Protein AF-A0A212J0G1-F1 (afdb_monomer_lite)

Structure (mmCIF, N/CA/C/O backbone):
data_AF-A0A212J0G1-F1
#
_entry.id   AF-A0A212J0G1-F1
#
loop_
_atom_site.group_PDB
_atom_site.id
_atom_site.type_symbol
_atom_site.label_atom_id
_atom_site.label_alt_id
_atom_site.label_comp_id
_atom_site.label_asym_id
_atom_site.label_entity_id
_atom_site.label_seq_id
_atom_site.pdbx_PDB_ins_code
_atom_site.Cartn_x
_atom_site.Cartn_y
_atom_site.Cartn_z
_atom_site.occupancy
_atom_site.B_iso_or_equiv
_atom_site.auth_seq_id
_atom_site.auth_comp_id
_atom_site.auth_asym_id
_atom_site.auth_atom_id
_atom_site.pdbx_PDB_model_num
ATOM 1 N N . MET A 1 1 ? 46.477 6.939 -36.745 1.00 42.03 1 MET A N 1
ATOM 2 C CA . MET A 1 1 ? 45.427 6.029 -37.249 1.00 42.03 1 MET A CA 1
ATOM 3 C C . MET A 1 1 ? 44.455 6.854 -38.068 1.00 42.03 1 MET A C 1
ATOM 5 O O . MET A 1 1 ? 43.825 7.745 -37.520 1.00 42.03 1 MET A O 1
ATOM 9 N N . THR A 1 2 ? 44.415 6.644 -39.379 1.00 40.72 2 THR A N 1
ATOM 10 C CA . THR A 1 2 ? 43.525 7.350 -40.306 1.00 40.72 2 THR A CA 1
ATOM 11 C C . THR A 1 2 ? 42.129 6.735 -40.239 1.00 40.72 2 THR A C 1
ATOM 13 O O . THR A 1 2 ? 41.934 5.581 -40.616 1.00 40.72 2 THR A O 1
ATOM 16 N N . THR A 1 3 ? 41.155 7.485 -39.726 1.00 47.66 3 THR A N 1
ATOM 17 C CA . THR A 1 3 ? 39.739 7.099 -39.716 1.00 47.66 3 THR A CA 1
ATOM 18 C C . THR A 1 3 ? 39.237 7.086 -41.156 1.00 47.66 3 THR A C 1
ATOM 20 O O . THR A 1 3 ? 38.987 8.126 -41.759 1.00 47.66 3 THR A O 1
ATOM 23 N N . LYS A 1 4 ? 39.162 5.895 -41.751 1.00 54.00 4 LYS A N 1
ATOM 24 C CA . LYS A 1 4 ? 38.624 5.702 -43.096 1.00 54.00 4 LYS A CA 1
ATOM 25 C C . LYS A 1 4 ? 37.104 5.844 -43.000 1.00 54.00 4 LYS A C 1
ATOM 27 O O . LYS A 1 4 ? 36.445 4.965 -42.452 1.00 54.00 4 LYS A O 1
ATOM 32 N N . THR A 1 5 ? 36.554 6.961 -43.470 1.00 61.31 5 THR A N 1
ATOM 33 C CA . THR A 1 5 ? 35.102 7.172 -43.515 1.00 61.31 5 THR A CA 1
ATOM 34 C C . THR A 1 5 ? 34.502 6.155 -44.481 1.00 61.31 5 THR A C 1
ATOM 36 O O . THR A 1 5 ? 34.708 6.231 -45.692 1.00 61.31 5 THR A O 1
ATOM 39 N N . MET A 1 6 ? 33.835 5.140 -43.938 1.00 59.81 6 MET A N 1
ATOM 40 C CA . MET A 1 6 ? 33.170 4.104 -44.719 1.00 59.81 6 MET A CA 1
ATOM 41 C C . MET A 1 6 ? 31.809 4.659 -45.144 1.00 59.81 6 MET A C 1
ATOM 43 O O . MET A 1 6 ? 30.921 4.831 -44.315 1.00 59.81 6 MET A O 1
ATOM 47 N N . PHE A 1 7 ? 31.672 5.018 -46.419 1.00 58.19 7 PHE A N 1
ATOM 48 C CA . PHE A 1 7 ? 30.407 5.506 -46.960 1.00 58.19 7 PHE A CA 1
ATOM 49 C C . PHE A 1 7 ? 29.497 4.311 -47.241 1.00 58.19 7 PHE A C 1
ATOM 51 O O . PHE A 1 7 ? 29.734 3.545 -48.174 1.00 58.19 7 PHE A O 1
ATOM 58 N N . PHE A 1 8 ? 28.468 4.140 -46.416 1.00 61.75 8 PHE A N 1
ATOM 59 C CA . PHE A 1 8 ? 27.360 3.245 -46.725 1.00 61.75 8 PHE A CA 1
ATOM 60 C C . PHE A 1 8 ? 26.448 3.912 -47.762 1.00 61.75 8 PHE A C 1
ATOM 62 O O . PHE A 1 8 ? 26.313 5.138 -47.783 1.00 61.75 8 PHE A O 1
ATOM 69 N N . CYS A 1 9 ? 25.814 3.124 -48.636 1.00 80.69 9 CYS A N 1
ATOM 70 C CA . CYS A 1 9 ? 24.707 3.654 -49.428 1.00 80.69 9 CYS A CA 1
ATOM 71 C C . CYS A 1 9 ? 23.611 4.153 -48.473 1.00 80.69 9 CYS A C 1
ATOM 73 O O . CYS A 1 9 ? 23.446 3.616 -47.376 1.00 80.69 9 CYS A O 1
ATOM 75 N N . LYS A 1 10 ? 22.872 5.190 -48.880 1.00 79.88 10 LYS A N 1
ATOM 76 C CA . LYS A 1 10 ? 21.892 5.871 -48.021 1.00 79.88 10 LYS A CA 1
ATOM 77 C C . LYS A 1 10 ? 20.902 4.899 -47.363 1.00 79.88 10 LYS A C 1
ATOM 79 O O . LYS A 1 10 ? 20.636 5.012 -46.177 1.00 79.88 10 LYS A O 1
ATOM 84 N N . GLU A 1 11 ? 20.447 3.894 -48.107 1.00 81.81 11 GLU A N 1
ATOM 85 C CA . GLU A 1 11 ? 19.542 2.851 -47.607 1.00 81.81 11 GLU A CA 1
ATOM 86 C C . GLU A 1 11 ? 20.161 2.006 -46.483 1.00 81.81 11 GLU A C 1
ATOM 88 O O . GLU A 1 11 ? 19.497 1.705 -45.493 1.00 81.81 11 GLU A O 1
ATOM 93 N N . ALA A 1 12 ? 21.441 1.645 -46.601 1.00 79.38 12 ALA A N 1
ATOM 94 C CA . ALA A 1 12 ? 22.142 0.900 -45.560 1.00 79.38 12 ALA A CA 1
ATOM 95 C C . ALA A 1 12 ? 22.412 1.770 -44.321 1.00 79.38 12 ALA A C 1
ATOM 97 O O . ALA A 1 12 ? 22.314 1.271 -43.200 1.00 79.38 12 ALA A O 1
ATOM 98 N N . ASP A 1 13 ? 22.707 3.059 -44.505 1.00 83.25 13 ASP A N 1
ATOM 99 C CA . ASP A 1 13 ? 22.881 4.016 -43.404 1.00 83.25 13 ASP A CA 1
ATOM 100 C C . ASP A 1 13 ? 21.568 4.253 -42.637 1.00 83.25 13 ASP A C 1
ATOM 102 O O . ASP A 1 13 ? 21.544 4.209 -41.404 1.00 83.25 13 ASP A O 1
ATOM 106 N N . ASP A 1 14 ? 20.453 4.413 -43.353 1.00 85.50 14 ASP A N 1
ATOM 107 C CA . ASP A 1 14 ? 19.124 4.587 -42.760 1.00 85.50 14 ASP A CA 1
ATOM 108 C C . ASP A 1 14 ? 18.681 3.324 -41.995 1.00 85.50 14 ASP A C 1
ATOM 110 O O . ASP A 1 14 ? 18.225 3.417 -40.850 1.00 85.50 14 ASP A O 1
ATOM 114 N N . LEU A 1 15 ? 18.918 2.132 -42.557 1.00 85.81 15 LEU A N 1
ATOM 115 C CA . LEU A 1 15 ? 18.645 0.856 -41.885 1.00 85.81 15 LEU A CA 1
ATOM 116 C C . LEU A 1 15 ? 19.485 0.681 -40.608 1.00 85.81 15 LEU A C 1
ATOM 118 O O . LEU A 1 15 ? 18.995 0.184 -39.588 1.00 85.81 15 LEU A O 1
ATOM 122 N N . LEU A 1 16 ? 20.760 1.075 -40.644 1.00 83.00 16 LEU A N 1
ATOM 123 C CA . LEU A 1 16 ? 21.645 1.022 -39.480 1.00 83.00 16 LEU A CA 1
ATOM 124 C C . LEU A 1 16 ? 21.182 1.986 -38.385 1.00 83.00 16 LEU A C 1
ATOM 126 O O . LEU A 1 16 ? 21.109 1.586 -37.221 1.00 83.00 16 LEU A O 1
ATOM 130 N N . LYS A 1 17 ? 20.804 3.217 -38.741 1.00 82.62 17 LYS A N 1
ATOM 131 C CA . LYS A 1 17 ? 20.244 4.201 -37.800 1.00 82.62 17 LYS A CA 1
ATOM 132 C C . LYS A 1 17 ? 18.978 3.695 -37.126 1.00 82.62 17 LYS A C 1
ATOM 134 O O . LYS A 1 17 ? 18.840 3.837 -35.910 1.00 82.62 17 LYS A O 1
ATOM 139 N N . GLU A 1 18 ? 18.073 3.075 -37.880 1.00 87.94 18 GLU A N 1
ATOM 140 C CA . GLU A 1 18 ? 16.847 2.502 -37.325 1.00 87.94 18 GLU A CA 1
ATOM 141 C C . GLU A 1 18 ? 17.159 1.401 -36.301 1.00 87.94 18 GLU A C 1
ATOM 143 O O . GLU A 1 18 ? 16.665 1.436 -35.169 1.00 87.94 18 GLU A O 1
ATOM 148 N N . ARG A 1 19 ? 18.054 0.470 -36.648 1.00 86.44 19 ARG A N 1
ATOM 149 C CA . ARG A 1 19 ? 18.468 -0.621 -35.752 1.00 86.44 19 ARG A CA 1
ATOM 150 C C . ARG A 1 19 ? 19.156 -0.111 -34.490 1.00 86.44 19 ARG A C 1
ATOM 152 O O . ARG A 1 19 ? 18.848 -0.584 -33.395 1.00 86.44 19 ARG A O 1
ATOM 159 N N . VAL A 1 20 ? 20.050 0.867 -34.622 1.00 88.81 20 VAL A N 1
ATOM 160 C CA . VAL A 1 20 ? 20.708 1.511 -33.476 1.00 88.81 20 VAL A CA 1
ATOM 161 C C . VAL A 1 20 ? 19.670 2.175 -32.570 1.00 88.81 20 VAL A C 1
ATOM 163 O O . VAL A 1 20 ? 19.709 1.972 -31.359 1.00 88.81 20 VAL A O 1
ATOM 166 N N . ASN A 1 21 ? 18.683 2.878 -33.130 1.00 87.25 21 ASN A N 1
ATOM 167 C CA . ASN A 1 21 ? 17.610 3.499 -32.350 1.00 87.25 21 ASN A CA 1
ATOM 168 C C . ASN A 1 21 ? 16.794 2.483 -31.539 1.00 87.25 21 ASN A C 1
ATOM 170 O O . ASN A 1 21 ? 16.467 2.736 -30.377 1.00 87.25 21 ASN A O 1
ATOM 174 N N . VAL A 1 22 ? 16.469 1.328 -32.124 1.00 88.12 22 VAL A N 1
ATOM 175 C CA . VAL A 1 22 ? 15.763 0.248 -31.414 1.00 88.12 22 VAL A CA 1
ATOM 176 C C . VAL A 1 22 ? 16.601 -0.272 -30.244 1.00 88.12 22 VAL A C 1
ATOM 178 O O . VAL A 1 22 ? 16.082 -0.425 -29.136 1.00 88.12 22 VAL A O 1
ATOM 181 N N . LEU A 1 23 ? 17.901 -0.485 -30.457 1.00 84.44 23 LEU A N 1
ATOM 182 C CA . LEU A 1 23 ? 18.815 -0.956 -29.413 1.00 84.44 23 LEU A CA 1
ATOM 183 C C . LEU A 1 23 ? 18.964 0.056 -28.274 1.00 84.44 23 LEU A C 1
ATOM 185 O O . LEU A 1 23 ? 18.905 -0.333 -27.108 1.00 84.44 23 LEU A O 1
ATOM 189 N N . VAL A 1 24 ? 19.085 1.347 -28.590 1.00 84.50 24 VAL A N 1
ATOM 190 C CA . VAL A 1 24 ? 19.164 2.422 -27.589 1.00 84.50 24 VAL A CA 1
ATOM 191 C C . VAL A 1 24 ? 17.898 2.463 -26.733 1.00 84.50 24 VAL A C 1
ATOM 193 O O . VAL A 1 24 ? 17.988 2.519 -25.507 1.00 84.50 24 VAL A O 1
ATOM 196 N N . LYS A 1 25 ? 16.711 2.355 -27.344 1.00 84.94 25 LYS A N 1
ATOM 197 C CA . LYS A 1 25 ? 15.437 2.298 -26.604 1.00 84.94 25 LYS A CA 1
ATOM 198 C C . LYS A 1 25 ? 15.360 1.073 -25.691 1.00 84.94 25 LYS A C 1
ATOM 200 O O . LYS A 1 25 ? 14.988 1.201 -24.525 1.00 84.94 25 LYS A O 1
ATOM 205 N N . ALA A 1 26 ? 15.735 -0.104 -26.189 1.00 85.06 26 ALA A N 1
ATOM 206 C CA . ALA A 1 26 ? 15.740 -1.334 -25.397 1.00 85.06 26 ALA A CA 1
ATOM 207 C C . ALA A 1 26 ? 16.719 -1.251 -24.212 1.00 85.06 26 ALA A C 1
ATOM 209 O O . ALA A 1 26 ? 16.388 -1.663 -23.098 1.00 85.06 26 ALA A O 1
ATOM 210 N N . TYR A 1 27 ? 17.898 -0.671 -24.437 1.00 84.00 27 TYR A N 1
ATOM 211 C CA . TYR A 1 27 ? 18.894 -0.413 -23.402 1.00 84.00 27 TYR A CA 1
ATOM 212 C C . TYR A 1 27 ? 18.358 0.555 -22.341 1.00 84.00 27 TYR A C 1
ATOM 214 O O . TYR A 1 27 ? 18.393 0.226 -21.158 1.00 84.00 27 TYR A O 1
ATOM 222 N N . ALA A 1 28 ? 17.765 1.683 -22.742 1.00 80.88 28 ALA A N 1
ATOM 223 C CA . ALA A 1 28 ? 17.164 2.643 -21.816 1.00 80.88 28 ALA A CA 1
ATOM 224 C C . ALA A 1 28 ? 16.076 1.999 -20.936 1.00 80.88 28 ALA A C 1
ATOM 226 O O . ALA A 1 28 ? 16.069 2.191 -19.722 1.00 80.88 28 ALA A O 1
ATOM 227 N N . ILE A 1 29 ? 15.211 1.157 -21.515 1.00 84.75 29 ILE A N 1
ATOM 228 C CA . ILE A 1 29 ? 14.192 0.403 -20.763 1.00 84.75 29 ILE A CA 1
ATOM 229 C C . ILE A 1 29 ? 14.843 -0.564 -19.768 1.00 84.75 29 ILE A C 1
ATOM 231 O O . ILE A 1 29 ? 14.408 -0.657 -18.620 1.00 84.75 29 ILE A O 1
ATOM 235 N N . LYS A 1 30 ? 15.877 -1.300 -20.190 1.00 86.12 30 LYS A N 1
ATOM 236 C CA . LYS A 1 30 ? 16.597 -2.238 -19.319 1.00 86.12 30 LYS A CA 1
ATOM 237 C C . LYS A 1 30 ? 17.227 -1.515 -18.127 1.00 86.12 30 LYS A C 1
ATOM 239 O O . LYS A 1 30 ? 17.073 -1.982 -17.003 1.00 86.12 30 LYS A O 1
ATOM 244 N N . TYR A 1 31 ? 17.882 -0.381 -18.361 1.00 80.50 31 TYR A N 1
ATOM 245 C CA . TYR A 1 31 ? 18.504 0.414 -17.301 1.00 80.50 31 TYR A CA 1
ATOM 246 C C . TYR A 1 31 ? 17.475 1.040 -16.364 1.00 80.50 31 TYR A C 1
ATOM 248 O O . TYR A 1 31 ? 17.650 0.963 -15.155 1.00 80.50 31 TYR A O 1
ATOM 256 N N . ALA A 1 32 ? 16.361 1.560 -16.884 1.00 76.06 32 ALA A N 1
ATOM 257 C CA . ALA A 1 32 ? 15.276 2.069 -16.046 1.00 76.06 32 ALA A CA 1
ATOM 258 C C . ALA A 1 32 ? 14.693 0.973 -15.137 1.00 76.06 32 ALA A C 1
ATOM 260 O O . ALA A 1 32 ? 14.470 1.199 -13.951 1.00 76.06 32 ALA A O 1
ATOM 261 N N . ARG A 1 33 ? 14.499 -0.245 -15.663 1.00 80.94 33 ARG A N 1
ATOM 262 C CA . ARG A 1 33 ? 14.051 -1.399 -14.864 1.00 80.94 33 ARG A CA 1
ATOM 263 C C . ARG A 1 33 ? 15.057 -1.779 -13.784 1.00 80.94 33 ARG A C 1
ATOM 265 O O . ARG A 1 33 ? 14.649 -2.094 -12.670 1.00 80.94 33 ARG A O 1
ATOM 272 N N . GLN A 1 34 ? 16.344 -1.763 -14.118 1.00 84.62 34 GLN A N 1
ATOM 273 C CA . GLN A 1 34 ? 17.413 -2.058 -13.171 1.00 84.62 34 GLN A CA 1
ATOM 274 C C . GLN A 1 34 ? 17.455 -1.013 -12.048 1.00 84.62 34 GLN A C 1
ATOM 276 O O . GLN A 1 34 ? 17.412 -1.392 -10.884 1.00 84.62 34 GLN A O 1
ATOM 281 N N . PHE A 1 35 ? 17.400 0.274 -12.395 1.00 83.56 35 PHE A N 1
ATOM 282 C CA . PHE A 1 35 ? 17.340 1.377 -11.437 1.00 83.56 35 PHE A CA 1
ATOM 283 C C . PHE A 1 35 ? 16.130 1.271 -10.503 1.00 83.56 35 PHE A C 1
ATOM 285 O O . PHE A 1 35 ? 16.275 1.374 -9.293 1.00 83.56 35 PHE A O 1
ATOM 292 N N . VAL A 1 36 ? 14.932 1.005 -11.037 1.00 72.62 36 VAL A N 1
ATOM 293 C CA . VAL A 1 36 ? 13.727 0.818 -10.208 1.00 72.62 36 VAL A CA 1
ATOM 294 C C . VAL A 1 36 ? 13.894 -0.367 -9.258 1.00 72.62 36 VAL A C 1
ATOM 296 O O . VAL A 1 36 ? 13.502 -0.284 -8.098 1.00 72.62 36 VAL A O 1
ATOM 299 N N . LYS A 1 37 ? 14.490 -1.470 -9.721 1.00 78.12 37 LYS A N 1
ATOM 300 C CA . LYS A 1 37 ? 14.742 -2.648 -8.885 1.00 78.12 37 LYS A CA 1
ATOM 301 C C . LYS A 1 37 ? 15.733 -2.347 -7.758 1.00 78.12 37 LYS A C 1
ATOM 303 O O . LYS A 1 37 ? 15.500 -2.780 -6.634 1.00 78.12 37 LYS A O 1
ATOM 308 N N . GLU A 1 38 ? 16.807 -1.625 -8.056 1.00 82.25 38 GLU A N 1
ATOM 309 C CA . GLU A 1 38 ? 17.816 -1.192 -7.081 1.00 82.25 38 GLU A CA 1
ATOM 310 C C . GLU A 1 38 ? 17.213 -0.217 -6.071 1.00 82.25 38 GLU A C 1
ATOM 312 O O . GLU A 1 38 ? 17.289 -0.463 -4.873 1.00 82.25 38 GLU A O 1
ATOM 317 N N . TYR A 1 39 ? 16.481 0.791 -6.545 1.00 76.00 39 TYR A N 1
ATOM 318 C CA . TYR A 1 39 ? 15.764 1.738 -5.697 1.00 76.00 39 TYR A CA 1
ATOM 319 C C . TYR A 1 39 ? 14.780 1.037 -4.753 1.00 76.00 39 TYR A C 1
ATOM 321 O O . TYR A 1 39 ? 14.746 1.338 -3.562 1.00 76.00 39 TYR A O 1
ATOM 329 N N . ILE A 1 40 ? 14.003 0.070 -5.254 1.00 71.12 40 ILE A N 1
ATOM 330 C CA . ILE A 1 40 ? 13.098 -0.729 -4.419 1.00 71.12 40 ILE A CA 1
ATOM 331 C C . ILE A 1 40 ? 13.879 -1.565 -3.407 1.00 71.12 40 ILE A C 1
ATOM 333 O O . ILE A 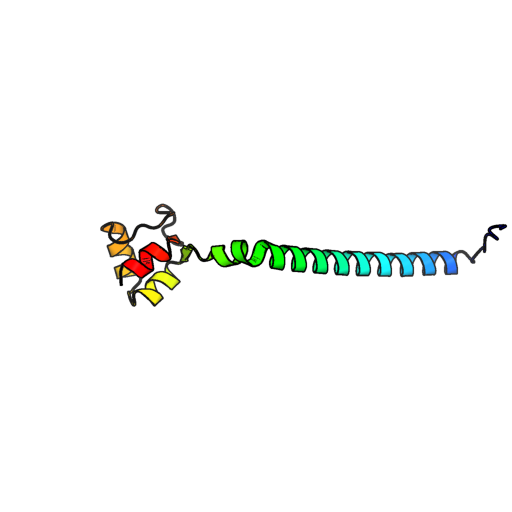1 40 ? 13.430 -1.684 -2.277 1.00 71.12 40 ILE A O 1
ATOM 337 N N . ALA A 1 41 ? 15.015 -2.155 -3.784 1.00 74.25 41 ALA A N 1
ATOM 338 C CA . ALA A 1 41 ? 15.822 -2.968 -2.876 1.00 74.25 41 ALA A CA 1
ATOM 339 C C . ALA A 1 41 ? 16.457 -2.126 -1.756 1.00 74.25 41 ALA A C 1
ATOM 341 O O . ALA A 1 41 ? 16.421 -2.527 -0.595 1.00 74.25 41 ALA A O 1
ATOM 342 N N . GLU A 1 42 ? 16.985 -0.950 -2.090 1.00 79.19 42 GLU A N 1
ATOM 343 C CA . GLU A 1 42 ? 17.597 -0.007 -1.146 1.00 79.19 42 GLU A CA 1
ATOM 344 C C . GLU A 1 42 ? 16.566 0.613 -0.203 1.00 79.19 42 GLU A C 1
ATOM 346 O O . GLU A 1 42 ? 16.827 0.792 0.984 1.00 79.19 42 GLU A O 1
ATOM 351 N N . ASN A 1 43 ? 15.366 0.888 -0.714 1.00 66.38 43 ASN A N 1
ATOM 352 C CA . ASN A 1 43 ? 14.277 1.493 0.046 1.00 66.38 43 ASN A CA 1
ATOM 353 C C . ASN A 1 43 ? 13.244 0.454 0.491 1.00 66.38 43 ASN A C 1
ATOM 355 O O . ASN A 1 43 ? 12.132 0.814 0.870 1.00 66.38 43 ASN A O 1
ATOM 359 N N . LEU A 1 44 ? 13.592 -0.838 0.466 1.00 59.81 44 LEU A N 1
ATOM 360 C CA . LEU A 1 44 ? 12.646 -1.919 0.729 1.00 59.81 44 LEU A CA 1
ATOM 361 C C . LEU A 1 44 ? 12.067 -1.814 2.139 1.00 59.81 44 LEU A C 1
ATOM 363 O O . LEU A 1 44 ? 10.877 -2.024 2.321 1.00 59.81 44 LEU A O 1
ATOM 367 N N . SER A 1 45 ? 12.878 -1.443 3.130 1.00 56.59 45 SER A N 1
ATOM 368 C CA . SER A 1 45 ? 12.422 -1.218 4.505 1.00 56.59 45 SER A CA 1
ATOM 369 C C . SER A 1 45 ? 11.437 -0.053 4.616 1.00 56.59 45 SER A C 1
ATOM 371 O O . SER A 1 45 ? 10.495 -0.155 5.389 1.00 56.59 45 SER A O 1
ATOM 373 N N . VAL A 1 46 ? 11.607 1.006 3.821 1.00 59.78 46 VAL A N 1
ATOM 374 C CA . VAL A 1 46 ? 10.723 2.182 3.784 1.00 59.78 46 VAL A CA 1
ATOM 375 C C . VAL A 1 46 ? 9.420 1.851 3.044 1.00 59.78 46 VAL A C 1
ATOM 377 O O . VAL A 1 46 ? 8.330 2.108 3.546 1.00 59.78 46 VAL A O 1
ATOM 380 N N . ILE A 1 47 ? 9.515 1.163 1.905 1.00 57.06 47 ILE A N 1
ATOM 381 C CA . ILE A 1 47 ? 8.367 0.685 1.118 1.00 57.06 47 ILE A CA 1
ATOM 382 C C . ILE A 1 47 ? 7.561 -0.371 1.894 1.00 57.06 47 ILE A C 1
ATOM 384 O O . ILE A 1 47 ? 6.338 -0.418 1.803 1.00 57.06 47 ILE A O 1
ATOM 388 N N . LEU A 1 48 ? 8.224 -1.226 2.677 1.00 53.75 48 LEU A N 1
ATOM 389 C CA . LEU A 1 48 ? 7.566 -2.209 3.544 1.00 53.75 48 LEU A CA 1
ATOM 390 C C . LEU A 1 48 ? 7.103 -1.610 4.880 1.00 53.75 48 LEU A C 1
ATOM 392 O O . LEU A 1 48 ? 6.137 -2.119 5.459 1.00 53.75 48 LEU A O 1
ATOM 396 N N . SER A 1 49 ? 7.733 -0.527 5.357 1.00 54.78 49 SER A N 1
ATOM 397 C CA . SER A 1 49 ? 7.216 0.258 6.488 1.00 54.78 49 SER A CA 1
ATOM 398 C C . SER A 1 49 ? 5.884 0.926 6.156 1.00 54.78 49 SER A C 1
ATOM 400 O O . SER A 1 49 ? 5.092 1.183 7.054 1.00 54.78 49 SER A O 1
ATOM 402 N N . ASP A 1 50 ? 5.546 1.035 4.870 1.00 49.38 50 ASP A N 1
ATOM 403 C CA . ASP A 1 50 ? 4.261 1.527 4.364 1.00 49.38 50 ASP A CA 1
ATOM 404 C C . ASP A 1 50 ? 3.072 0.556 4.574 1.00 49.38 50 ASP A C 1
ATOM 406 O O . ASP A 1 50 ? 2.001 0.691 3.980 1.00 49.38 50 ASP A O 1
ATOM 410 N N . SER A 1 51 ? 3.204 -0.405 5.494 1.00 57.59 51 SER A N 1
ATOM 411 C CA . SER A 1 51 ? 2.048 -1.008 6.171 1.00 57.59 51 SER A CA 1
ATOM 412 C C . SER A 1 51 ? 1.921 -0.570 7.634 1.00 57.59 51 SER A C 1
ATOM 414 O O . SER A 1 51 ? 1.365 -1.301 8.454 1.00 57.59 51 SER A O 1
ATOM 416 N N . GLU A 1 52 ? 2.384 0.639 7.969 1.00 69.69 52 GLU A N 1
ATOM 417 C CA . GLU A 1 52 ? 2.005 1.332 9.207 1.00 69.69 52 GLU A CA 1
ATOM 418 C C . GLU A 1 52 ? 0.494 1.515 9.311 1.00 69.69 52 GLU A C 1
ATOM 420 O O . GLU A 1 52 ? -0.025 1.534 10.420 1.00 69.69 52 GLU A O 1
ATOM 425 N N . TYR A 1 53 ? -0.226 1.589 8.185 1.00 83.88 53 TYR A N 1
ATOM 426 C CA . TYR A 1 53 ? -1.660 1.843 8.184 1.00 83.88 53 TYR A CA 1
ATOM 427 C C . TYR A 1 53 ? -2.487 0.661 7.680 1.00 83.88 53 TYR A C 1
ATOM 429 O O . TYR A 1 53 ? -2.340 0.196 6.552 1.00 83.88 53 TYR A O 1
ATOM 437 N N . LEU A 1 54 ? -3.444 0.231 8.494 1.00 88.12 54 LEU A N 1
ATOM 438 C CA . LEU A 1 54 ? -4.489 -0.718 8.136 1.00 88.12 54 LEU A CA 1
ATOM 439 C C . LEU A 1 54 ? -5.681 0.010 7.511 1.00 88.12 54 LEU A C 1
ATOM 441 O O . LEU A 1 54 ? -6.072 1.094 7.954 1.00 88.12 54 LEU A O 1
ATOM 445 N N . THR A 1 55 ? -6.299 -0.590 6.495 1.00 91.12 55 THR A N 1
ATOM 446 C CA . THR A 1 55 ? -7.583 -0.107 5.970 1.00 91.12 55 THR A CA 1
ATOM 447 C C . THR A 1 55 ? -8.736 -0.525 6.880 1.00 91.12 55 THR A C 1
ATOM 449 O O . THR A 1 55 ? -8.611 -1.439 7.695 1.00 91.12 55 THR A O 1
ATOM 452 N N . SER A 1 56 ? -9.922 0.061 6.684 1.00 92.00 56 SER A N 1
ATOM 453 C CA . SER A 1 56 ? -11.142 -0.400 7.369 1.00 92.00 56 SER A CA 1
ATOM 454 C C . SER A 1 56 ? -11.388 -1.906 7.210 1.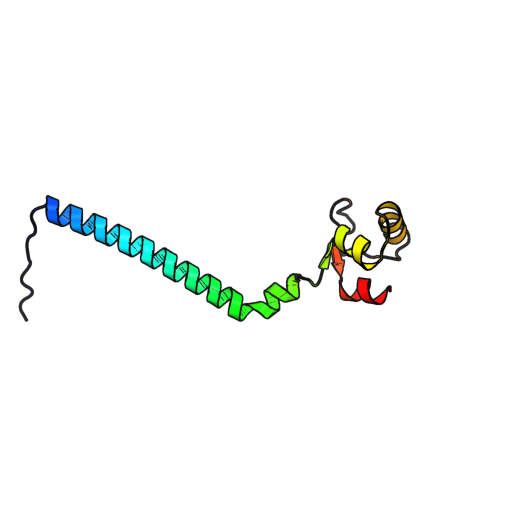00 92.00 56 SER A C 1
ATOM 456 O O . SER A 1 56 ? -11.870 -2.548 8.139 1.00 92.00 56 SER A O 1
ATOM 458 N N . LYS A 1 57 ? -11.073 -2.479 6.038 1.00 91.31 57 LYS A N 1
ATOM 459 C CA . LYS A 1 57 ? -11.230 -3.918 5.782 1.00 91.31 57 LYS A CA 1
ATOM 460 C C . LYS A 1 57 ? -10.243 -4.734 6.610 1.00 91.31 57 LYS A C 1
ATOM 462 O O . LYS A 1 57 ? -10.635 -5.736 7.203 1.00 91.31 57 LYS A O 1
ATOM 467 N N . ASP A 1 58 ? -9.001 -4.278 6.694 1.00 90.56 58 ASP A N 1
ATOM 468 C CA . ASP A 1 58 ? -7.961 -4.961 7.458 1.00 90.56 58 ASP A CA 1
ATOM 469 C C . ASP A 1 58 ? -8.270 -4.927 8.956 1.00 90.56 58 ASP A C 1
ATOM 471 O O . ASP A 1 58 ? -8.225 -5.966 9.607 1.00 90.56 58 ASP A O 1
ATOM 475 N N . VAL A 1 59 ? -8.704 -3.781 9.492 1.00 91.75 59 VAL A N 1
ATOM 476 C CA . VAL A 1 59 ? -9.111 -3.662 10.903 1.00 91.75 59 VAL A CA 1
ATOM 477 C C . VAL A 1 59 ? -10.292 -4.576 11.233 1.00 91.75 59 VAL A C 1
ATOM 479 O O . VAL A 1 59 ? -10.256 -5.274 12.246 1.00 91.75 59 VAL A O 1
ATOM 482 N N . MET A 1 60 ? -11.314 -4.642 10.369 1.00 93.38 60 MET A N 1
ATOM 483 C CA . MET A 1 60 ? -12.430 -5.586 10.545 1.00 93.38 60 MET A CA 1
ATOM 484 C C . MET A 1 60 ? -11.945 -7.040 10.592 1.00 93.38 60 MET A C 1
ATOM 486 O O . MET A 1 60 ? -12.414 -7.822 11.419 1.00 93.38 60 MET A O 1
ATOM 490 N N . ASN A 1 61 ? -10.974 -7.399 9.750 1.00 91.94 61 ASN A N 1
ATOM 491 C CA . ASN A 1 61 ? -10.411 -8.747 9.699 1.00 91.94 61 ASN A CA 1
ATOM 492 C C . ASN A 1 61 ? -9.533 -9.086 10.910 1.00 91.94 61 ASN A C 1
ATOM 494 O O . ASN A 1 61 ? -9.553 -10.239 11.357 1.00 91.94 61 ASN A O 1
ATOM 498 N N . VAL A 1 62 ? -8.765 -8.117 11.413 1.00 89.88 62 VAL A N 1
ATOM 499 C CA . VAL A 1 62 ? -7.875 -8.268 12.575 1.00 89.88 62 VAL A CA 1
ATOM 500 C C . VAL A 1 62 ? -8.692 -8.389 13.858 1.00 89.88 62 VAL A C 1
ATOM 502 O O . VAL A 1 62 ? -8.505 -9.346 14.607 1.00 89.88 62 VAL A O 1
ATOM 505 N N . LEU A 1 63 ? -9.645 -7.479 14.073 1.00 90.88 63 LEU A N 1
ATOM 506 C CA . LEU A 1 63 ? -10.470 -7.435 15.285 1.00 90.88 63 LEU A CA 1
ATOM 507 C C . LEU A 1 63 ? -11.691 -8.368 15.232 1.00 90.88 63 LEU A C 1
ATOM 509 O O . LEU A 1 63 ? -12.400 -8.492 16.225 1.00 90.88 63 LEU A O 1
ATOM 513 N N . LYS A 1 64 ? -11.954 -9.013 14.086 1.00 93.12 64 LYS A N 1
ATOM 514 C CA . LYS A 1 64 ? -13.134 -9.868 13.848 1.00 93.12 64 LYS A CA 1
ATOM 515 C C . LYS A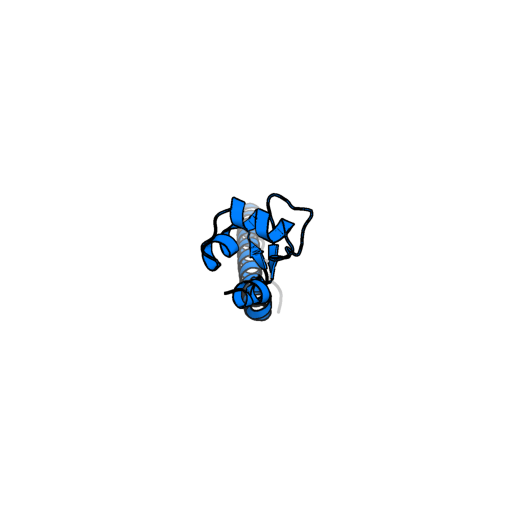 1 64 ? -14.456 -9.147 14.132 1.00 93.12 64 LYS A C 1
ATOM 517 O O . LYS A 1 64 ? -15.372 -9.706 14.728 1.00 93.12 64 LYS A O 1
ATOM 522 N N . ILE A 1 65 ? -14.562 -7.900 13.676 1.00 94.50 65 ILE A N 1
ATOM 523 C CA . ILE A 1 65 ? -15.746 -7.052 13.866 1.00 94.50 65 ILE A CA 1
ATOM 524 C C . ILE A 1 65 ? -16.427 -6.713 12.540 1.00 94.50 65 ILE A C 1
ATOM 526 O O . ILE A 1 65 ? -15.802 -6.675 11.483 1.00 94.50 65 ILE A O 1
ATOM 530 N N . SER A 1 66 ? -17.724 -6.417 12.608 1.00 95.56 66 SER A N 1
ATOM 531 C CA . SER A 1 66 ? -18.498 -5.934 11.461 1.00 95.56 66 SER A CA 1
ATOM 532 C C . SER A 1 66 ? -18.223 -4.452 11.158 1.00 95.56 66 SER A C 1
ATOM 534 O O . SE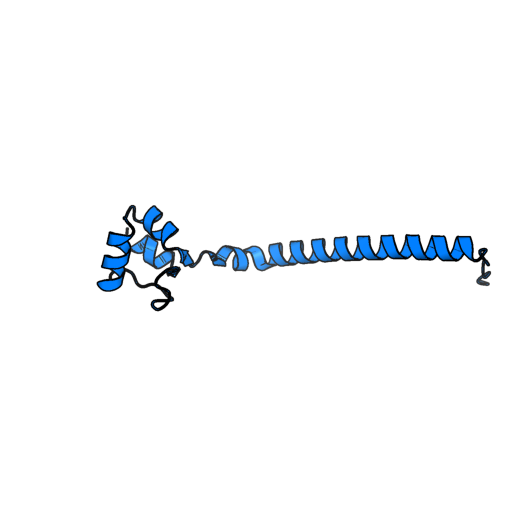R A 1 66 ? -17.729 -3.708 12.010 1.00 95.56 66 SER A O 1
ATOM 536 N N . ARG A 1 67 ? -18.624 -3.977 9.968 1.00 93.62 67 ARG A N 1
ATOM 537 C CA . ARG A 1 67 ? -18.504 -2.553 9.593 1.00 93.62 67 ARG A CA 1
ATOM 538 C C . ARG A 1 67 ? -19.319 -1.633 10.504 1.00 93.62 67 ARG A C 1
ATOM 540 O O . ARG A 1 67 ? -18.867 -0.532 10.806 1.00 93.62 67 ARG A O 1
ATOM 547 N N . SER A 1 68 ? -20.494 -2.072 10.961 1.00 94.56 68 SER A N 1
ATOM 548 C CA . SER A 1 68 ? -21.324 -1.289 11.886 1.00 94.56 68 SER A CA 1
ATOM 549 C C . SER A 1 68 ? -20.653 -1.160 13.255 1.00 94.56 68 SER A C 1
ATOM 551 O O . SER A 1 68 ? -20.615 -0.067 13.818 1.00 94.56 68 SER A O 1
ATOM 553 N N . THR A 1 69 ? -20.045 -2.241 13.752 1.00 94.88 69 THR A N 1
ATOM 554 C CA . THR A 1 69 ? -19.235 -2.224 14.977 1.00 94.88 69 THR A CA 1
ATOM 555 C C . THR A 1 69 ? -18.013 -1.322 14.829 1.00 94.88 69 THR A C 1
ATOM 557 O O . THR A 1 69 ? -17.759 -0.527 15.728 1.00 94.88 69 THR A O 1
ATOM 560 N N . LEU A 1 70 ? -17.300 -1.388 13.699 1.00 94.50 70 LEU A N 1
ATOM 561 C CA . LEU A 1 70 ? -16.169 -0.503 13.411 1.00 94.50 70 LEU A CA 1
ATOM 562 C C . LEU A 1 70 ? -16.587 0.972 13.504 1.00 94.50 70 LEU A C 1
ATOM 564 O O . LEU A 1 70 ? -15.999 1.727 14.269 1.00 94.50 70 LEU A O 1
ATOM 568 N N . ASN A 1 71 ? -17.643 1.369 12.789 1.00 93.50 71 ASN A N 1
ATOM 569 C CA . ASN A 1 71 ? -18.130 2.751 12.800 1.00 93.50 71 ASN A CA 1
ATOM 570 C C . ASN A 1 71 ? -18.580 3.200 14.200 1.00 93.50 71 ASN A C 1
ATOM 572 O O . ASN A 1 71 ? -18.341 4.342 14.585 1.00 93.50 71 ASN A O 1
ATOM 576 N N . ARG A 1 72 ? -19.211 2.306 14.975 1.00 94.50 72 ARG A N 1
ATOM 577 C CA . ARG A 1 72 ? -19.589 2.585 16.367 1.00 94.50 72 ARG A CA 1
ATOM 578 C C . ARG A 1 72 ? -18.360 2.857 17.231 1.00 94.50 72 ARG A C 1
ATOM 580 O O . ARG A 1 72 ? -18.357 3.836 17.962 1.00 94.50 72 ARG A O 1
ATOM 587 N N . ARG A 1 73 ? -17.317 2.031 17.116 1.00 94.06 73 ARG A N 1
ATOM 588 C CA . ARG A 1 73 ? -16.061 2.210 17.858 1.00 94.06 73 ARG A CA 1
ATOM 589 C C . ARG A 1 73 ? -15.351 3.512 17.499 1.00 94.06 73 ARG A C 1
ATOM 591 O O . ARG A 1 73 ? -14.862 4.185 18.395 1.00 94.06 73 ARG A O 1
ATOM 598 N N . ILE A 1 74 ? -15.369 3.904 16.225 1.00 93.75 74 ILE A N 1
ATOM 599 C CA . ILE A 1 74 ? -14.847 5.209 15.789 1.00 93.75 74 ILE A CA 1
ATOM 600 C C . ILE A 1 74 ? -15.644 6.350 16.422 1.00 93.75 74 ILE A C 1
ATOM 602 O O . ILE A 1 74 ? -15.068 7.263 17.002 1.00 93.75 74 ILE A O 1
ATOM 606 N N . LYS A 1 75 ? -16.980 6.278 16.377 1.00 92.44 75 LYS A N 1
ATOM 607 C CA . LYS A 1 75 ? -17.857 7.292 16.983 1.00 92.44 75 LYS A CA 1
ATOM 608 C C . LYS A 1 75 ? -17.661 7.411 18.500 1.00 92.44 75 LYS A C 1
ATOM 610 O O . LYS A 1 75 ? -17.790 8.503 19.040 1.00 92.44 75 LYS A O 1
ATOM 615 N N . ASN A 1 76 ? -17.358 6.300 19.165 1.00 92.94 76 ASN A N 1
ATOM 616 C CA . ASN A 1 76 ? -17.093 6.242 20.600 1.00 92.94 76 ASN A CA 1
ATOM 617 C C . ASN A 1 76 ? -15.656 6.655 20.982 1.00 92.94 76 ASN A C 1
ATOM 619 O O . ASN A 1 76 ? -15.358 6.716 22.170 1.00 92.94 76 ASN A O 1
ATOM 623 N N . GLY A 1 77 ? -14.760 6.893 20.015 1.00 91.00 77 GLY A N 1
ATOM 624 C CA . GLY A 1 77 ? -13.341 7.187 20.270 1.00 91.00 77 GLY A CA 1
ATOM 625 C C . GLY A 1 77 ? -12.489 5.970 20.666 1.00 91.00 77 GLY A C 1
ATOM 626 O O . GLY A 1 77 ? -11.340 6.127 21.068 1.00 91.00 77 GLY A O 1
ATOM 627 N N . GLU A 1 78 ? -13.028 4.752 20.548 1.00 91.44 78 GLU A N 1
ATOM 628 C CA . GLU A 1 78 ? -12.316 3.491 20.824 1.00 91.44 78 GLU A CA 1
ATOM 629 C C . GLU A 1 78 ? -11.349 3.107 19.688 1.00 91.44 78 GLU A C 1
ATOM 631 O O . GLU A 1 78 ? -10.416 2.334 19.888 1.00 91.44 78 GLU A O 1
ATOM 636 N N . LEU A 1 79 ? -11.596 3.608 18.473 1.00 92.88 79 LEU A N 1
ATOM 637 C CA . LEU A 1 79 ? -10.729 3.449 17.306 1.00 92.88 79 LEU A CA 1
ATOM 638 C C . LEU A 1 79 ? -10.543 4.803 16.633 1.00 92.88 79 LEU A C 1
ATOM 640 O O . LEU A 1 79 ? -11.520 5.411 16.202 1.00 92.88 79 LEU A O 1
ATOM 644 N N . ASN A 1 80 ? -9.295 5.231 16.473 1.00 92.12 80 ASN A N 1
ATOM 645 C CA . ASN A 1 80 ? -8.977 6.559 15.964 1.00 92.12 80 ASN A CA 1
ATOM 646 C C . ASN A 1 80 ? -8.353 6.446 14.568 1.00 92.12 80 ASN A C 1
ATOM 648 O O . ASN A 1 80 ? -7.177 6.107 14.442 1.00 92.12 80 ASN A O 1
ATOM 652 N N . PRO A 1 8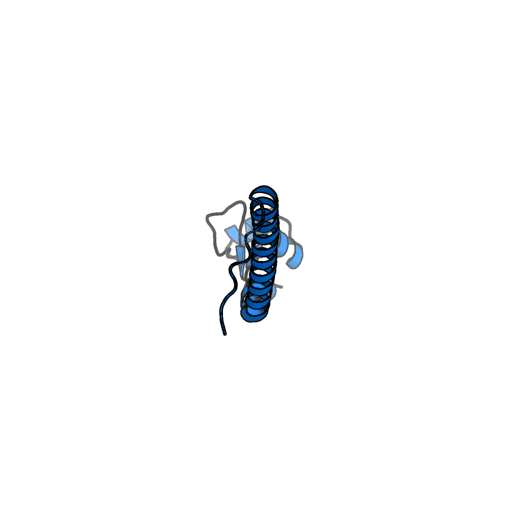1 ? -9.130 6.654 13.490 1.00 93.00 81 PRO A N 1
ATOM 653 C CA . PRO A 1 81 ? -8.551 6.717 12.163 1.00 93.00 81 PRO A CA 1
ATOM 654 C C . PRO A 1 81 ? -7.712 7.988 12.030 1.00 93.00 81 PRO A C 1
ATOM 656 O O . PRO A 1 81 ? -8.117 9.062 12.467 1.00 93.00 81 PRO A O 1
ATOM 659 N N . VAL A 1 82 ? -6.580 7.882 11.346 1.00 89.38 82 VAL A N 1
ATOM 660 C CA . VAL A 1 82 ? -5.671 9.011 11.082 1.00 89.38 82 VAL A CA 1
ATOM 661 C C . VAL A 1 82 ? -6.313 10.036 10.139 1.00 89.38 82 VAL A C 1
ATOM 663 O O . VAL A 1 82 ? -5.922 11.196 10.096 1.00 89.38 82 VAL A O 1
ATOM 666 N N . ASN A 1 83 ? -7.344 9.620 9.400 1.00 88.38 83 ASN A N 1
ATOM 667 C CA . ASN A 1 83 ? -8.119 10.442 8.477 1.00 88.38 83 ASN A CA 1
ATOM 668 C C . ASN A 1 83 ? -9.634 10.391 8.793 1.00 88.38 83 ASN A C 1
ATOM 670 O O . ASN A 1 83 ? -10.405 9.772 8.049 1.00 88.38 83 ASN A O 1
ATOM 674 N N . PRO A 1 84 ? -10.092 11.038 9.879 1.00 83.12 84 PRO A N 1
ATOM 675 C CA . PRO A 1 84 ? -11.481 10.952 10.344 1.00 83.12 84 PRO A CA 1
ATOM 676 C C . PRO A 1 84 ? -12.518 11.493 9.344 1.00 83.12 84 PRO A C 1
ATOM 678 O O . PRO A 1 84 ? -13.657 11.025 9.335 1.00 83.12 84 PRO A O 1
ATOM 681 N N . ASP A 1 85 ? -12.124 12.390 8.437 1.00 82.12 85 ASP A N 1
ATOM 682 C CA . ASP A 1 85 ? -13.019 12.958 7.418 1.00 82.12 85 ASP A CA 1
ATOM 683 C C . ASP A 1 85 ? -13.322 11.981 6.264 1.00 82.12 85 ASP A C 1
ATOM 685 O O . ASP A 1 85 ? -14.304 12.123 5.530 1.00 82.12 85 ASP A O 1
ATOM 689 N N . SER A 1 86 ? -12.511 10.930 6.107 1.00 76.44 86 SER A N 1
ATOM 690 C CA . SER A 1 86 ? -12.644 9.947 5.028 1.00 76.44 86 SER A CA 1
ATOM 691 C C . SER A 1 86 ? -13.574 8.797 5.425 1.00 76.44 86 SER A C 1
ATOM 693 O O . SER A 1 86 ? -13.153 7.651 5.586 1.00 76.44 86 SER A O 1
ATOM 695 N N . SER A 1 87 ? -14.874 9.088 5.541 1.00 73.12 87 SER A N 1
ATOM 696 C CA . SER A 1 87 ? -15.913 8.136 5.994 1.00 73.12 87 SER A CA 1
ATOM 697 C C . SER A 1 87 ? -15.941 6.779 5.268 1.00 73.12 87 SER A C 1
ATOM 699 O O . SER A 1 87 ? -16.398 5.766 5.811 1.00 73.12 87 SER A O 1
ATOM 701 N N . ARG A 1 88 ? -15.441 6.729 4.027 1.00 75.25 88 ARG A N 1
ATOM 702 C CA . ARG A 1 88 ? -15.379 5.503 3.217 1.00 75.25 88 ARG A CA 1
ATOM 703 C C . ARG A 1 88 ? -14.047 4.763 3.345 1.00 75.25 88 ARG A C 1
ATOM 705 O O . ARG A 1 88 ? -14.070 3.531 3.349 1.00 75.25 88 ARG A O 1
ATOM 712 N N . ASN A 1 89 ? -12.936 5.481 3.522 1.00 83.00 89 ASN A N 1
ATOM 713 C CA . ASN A 1 89 ? -11.572 4.958 3.409 1.00 83.00 89 ASN A CA 1
ATOM 714 C C . ASN A 1 89 ? -10.709 5.320 4.627 1.00 83.00 89 ASN A C 1
ATOM 716 O O . ASN A 1 89 ? -9.656 5.950 4.489 1.00 83.00 89 ASN A O 1
ATOM 720 N N . TYR A 1 90 ? -11.144 4.897 5.814 1.00 91.19 90 TYR A N 1
ATOM 721 C CA . TYR A 1 90 ? -10.366 5.081 7.035 1.00 91.19 90 TYR A CA 1
ATOM 722 C C . TYR A 1 90 ? -9.040 4.315 7.005 1.00 91.19 90 TYR A C 1
ATOM 724 O O . TYR A 1 90 ? -8.977 3.169 6.536 1.00 91.19 90 TYR A O 1
ATOM 732 N N . ARG A 1 91 ? -8.012 4.955 7.560 1.00 91.19 91 ARG A N 1
ATOM 733 C CA . ARG A 1 91 ? -6.659 4.449 7.786 1.00 91.19 91 ARG A CA 1
ATOM 734 C C . ARG A 1 91 ? -6.373 4.447 9.281 1.00 91.19 91 ARG A C 1
ATOM 736 O O . ARG A 1 91 ? -6.654 5.434 9.950 1.00 91.19 91 ARG A O 1
ATOM 743 N N . PHE A 1 92 ? -5.819 3.355 9.787 1.00 91.06 92 PHE A N 1
ATOM 744 C CA . PHE A 1 92 ? -5.555 3.159 11.214 1.00 91.06 92 PHE A CA 1
ATOM 745 C C . PHE A 1 92 ? -4.117 2.745 11.424 1.00 91.06 92 PHE A C 1
ATOM 747 O O . PHE A 1 92 ? -3.639 1.904 10.671 1.00 91.06 92 PHE A O 1
ATOM 754 N N . ILE A 1 93 ? -3.454 3.258 12.454 1.00 88.88 93 ILE A N 1
ATOM 755 C CA . ILE A 1 93 ? -2.098 2.822 12.776 1.00 88.88 93 ILE A CA 1
ATOM 756 C C . ILE A 1 93 ? -2.145 1.350 13.206 1.00 88.88 93 ILE A C 1
ATOM 758 O O . ILE A 1 93 ? -2.905 0.945 14.085 1.00 88.88 93 ILE A O 1
ATOM 762 N N . LYS A 1 94 ? -1.332 0.523 12.558 1.00 86.44 94 LYS A N 1
ATOM 763 C CA . LYS A 1 94 ? -1.271 -0.922 12.743 1.00 86.44 94 LYS A CA 1
ATOM 764 C C . LYS A 1 94 ? -0.928 -1.259 14.188 1.00 86.44 94 LYS A C 1
ATOM 766 O O . LYS A 1 94 ? -1.649 -2.037 14.797 1.00 86.44 94 LYS A O 1
ATOM 771 N N . SER A 1 95 ? 0.115 -0.656 14.755 1.00 83.12 95 SER A N 1
ATOM 772 C CA . SER A 1 95 ? 0.502 -0.898 16.152 1.00 83.12 95 SER A CA 1
ATOM 773 C C . SER A 1 95 ? -0.646 -0.613 17.127 1.00 83.12 95 SER A C 1
ATOM 775 O O . SER A 1 95 ? -0.928 -1.449 17.979 1.00 83.12 95 SER A O 1
ATOM 777 N N . GLU A 1 96 ? -1.377 0.490 16.949 1.00 85.00 96 GLU A N 1
ATOM 778 C CA . GLU A 1 96 ? -2.541 0.827 17.779 1.00 85.00 96 GLU A CA 1
ATOM 779 C C . GLU A 1 96 ? -3.657 -0.217 17.667 1.00 85.00 96 GLU A C 1
ATOM 781 O O . GLU A 1 96 ? -4.176 -0.679 18.679 1.00 85.00 96 GLU A O 1
ATOM 786 N N . VAL A 1 97 ? -3.995 -0.651 16.448 1.00 87.50 97 VAL A N 1
ATOM 787 C CA . VAL A 1 97 ? -5.044 -1.661 16.232 1.00 87.50 97 VAL A CA 1
ATOM 788 C C . VAL A 1 97 ? -4.665 -3.012 16.836 1.00 87.50 97 VAL A C 1
ATOM 790 O O . VAL A 1 97 ? -5.522 -3.686 17.404 1.00 87.50 97 VAL A O 1
ATOM 793 N N . TYR A 1 98 ? -3.403 -3.426 16.719 1.00 82.81 98 TYR A N 1
ATOM 794 C CA . TYR A 1 98 ? -2.937 -4.694 17.288 1.00 82.81 98 TYR A CA 1
ATOM 795 C C . TYR A 1 98 ? -2.866 -4.665 18.823 1.00 82.81 98 TYR A C 1
ATOM 797 O O . TYR A 1 98 ? -3.062 -5.710 19.437 1.00 82.81 98 TYR A O 1
ATOM 805 N N . ASN A 1 99 ? -2.667 -3.493 19.435 1.00 82.38 99 ASN A N 1
ATOM 806 C CA . ASN A 1 99 ? -2.698 -3.313 20.891 1.00 82.38 99 ASN A CA 1
ATOM 807 C C . ASN A 1 99 ? -4.119 -3.338 21.492 1.00 82.38 99 ASN A C 1
ATOM 809 O O . ASN A 1 99 ? -4.258 -3.420 22.707 1.00 82.38 99 ASN A O 1
ATOM 813 N N . LEU A 1 100 ? -5.172 -3.258 20.668 1.00 80.19 100 LEU A N 1
ATOM 814 C CA . LEU A 1 100 ? -6.577 -3.303 21.106 1.00 80.19 100 LEU A CA 1
ATOM 815 C C . LEU A 1 100 ? -7.154 -4.725 21.212 1.00 80.19 100 LEU A C 1
ATOM 817 O O . LEU A 1 100 ? -8.342 -4.878 21.510 1.00 80.19 100 LEU A O 1
ATOM 821 N N . LYS A 1 101 ? -6.359 -5.746 20.883 1.00 59.06 101 LYS A N 1
ATOM 822 C CA . LYS A 1 101 ? -6.753 -7.153 20.967 1.00 59.06 101 LYS A CA 1
ATOM 823 C C . LYS A 1 101 ? -6.556 -7.688 22.380 1.00 59.06 101 LYS A C 1
ATOM 825 O O . LYS A 1 101 ? -7.470 -8.411 22.832 1.00 59.06 101 LYS A O 1
#

Radius of gyration: 28.17 Å; chains: 1; bounding box: 67×23×70 Å

Foldseek 3Di:
DDDDPDDDDPVVVVVVVVVVVVVVVVVVVVVVVVVVVVVCVVCVVVV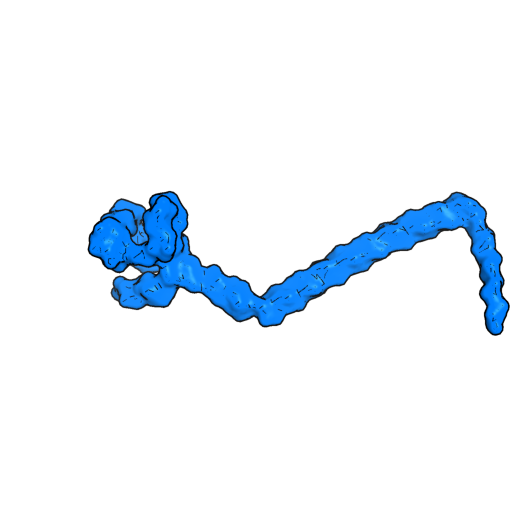VVVVQKDWLVRLCVLVVHDSVVVVVCCVVVVFPFPCNVCNPTTIGGPVSSNVSD

Secondary structure (DSSP, 8-state):
---------HHHHHHHHHHHHHHHHHHHHHHHHHHHHHHHHHTHHHHHHTTSEEEHHHHHHHHT--HHHHHHHHHTTSS--S-TT-TTS-EEEHHHHHHT-

Organism: NCBI:txid206096

InterPro domains:
  IPR041657 Helix-turn-helix domain, group 17 [PF12728] (53-97)

Sequence (101 aa):
MTTKTMFFCKEADDLLKERVNVLVKAYAIKYARQFVKEYIAENLSVILSDSEYLTSKDVMNVLKISRSTLNRRIKNGELNPVNPDSSRNYRFIKSEVYNLK

pLDDT: mean 80.61, std 13.29, range [40.72, 95.56]